Protein AF-F0SPG9-F1 (afdb_monomer_lite)

Secondary structure (DSSP, 8-state):
-EEEESS---GGGS-SSEEEES-GGGS---TT-TT-EEEEE-SPPPBPPHHHHHHHHHHHT--HHHHHHHHS-S-TTT--GGGG-HHHHHHHHHHHHHHHTTEEEETTEEEES-TTT--EEE-HHHHTTT-

Organism: Rubinisphaera brasiliensis (strain ATCC 49424 / DSM 5305 / JCM 21570 / IAM 15109 / NBRC 103401 / IFAM 1448) (NCBI:txid756272)

Foldseek 3Di:
DKEKDLQLDDQLVPAQKRWWFPDPVLHDDDPVRPNMWMKDFPDDFAADDQVLLVLQCVVVVHDSVLSNCQCAPPRCPVHNRQLVPRVSLVVCCVVAVVPCPQWHAHNGTTMGNNSPPTDMDTCRVVVVVVD

Radius of gyration: 14.98 Å; chains: 1; bounding box: 31×23×43 Å

Sequence (131 aa):
MFHGRHNNQDPRETGNVILFVDDINTCYYNSDDENGRVWRLDDTLPQVPQFVVDFAAEYFGVDADEACELCNPEDIVDNAGAWDDAQFVSELWQEFEDRLGIGFATPDGAVVVDPASVTIADVTAQYEELA

Structure (mmCIF, N/CA/C/O backbone):
data_AF-F0SPG9-F1
#
_entry.id   AF-F0SPG9-F1
#
loop_
_atom_site.group_PDB
_atom_site.id
_atom_site.type_symbol
_atom_site.label_atom_id
_atom_site.label_alt_id
_atom_site.label_comp_id
_atom_site.label_asym_id
_atom_site.label_entity_id
_atom_site.label_seq_id
_atom_site.pdbx_PDB_ins_code
_atom_site.Cartn_x
_atom_site.Cartn_y
_atom_site.Cartn_z
_atom_site.occupancy
_atom_site.B_iso_or_equiv
_atom_site.auth_seq_id
_atom_site.auth_comp_id
_atom_site.auth_asym_id
_atom_site.auth_atom_id
_atom_site.pdbx_PDB_model_num
ATOM 1 N N . MET A 1 1 ? 0.693 -6.776 -8.802 1.00 91.44 1 MET A N 1
ATOM 2 C CA . MET A 1 1 ? 0.381 -5.351 -8.615 1.00 91.44 1 MET A CA 1
ATOM 3 C C . MET A 1 1 ? 1.522 -4.490 -9.141 1.00 91.44 1 MET A C 1
ATOM 5 O O . MET A 1 1 ? 2.662 -4.955 -9.142 1.00 91.44 1 MET A O 1
ATOM 9 N N . PHE A 1 2 ? 1.227 -3.276 -9.602 1.00 91.62 2 PHE A N 1
ATOM 10 C CA . PHE A 1 2 ? 2.115 -2.409 -10.373 1.00 91.62 2 PHE A CA 1
ATOM 11 C C . PHE A 1 2 ? 2.122 -0.973 -9.835 1.00 91.62 2 PHE A C 1
ATOM 13 O O . PHE A 1 2 ? 1.128 -0.514 -9.287 1.00 91.62 2 PHE A O 1
ATOM 20 N N . HIS A 1 3 ? 3.238 -0.266 -9.988 1.00 90.81 3 HIS A N 1
ATOM 21 C CA . HIS A 1 3 ? 3.381 1.150 -9.654 1.00 90.81 3 HIS A CA 1
ATOM 22 C C . HIS A 1 3 ? 4.055 1.871 -10.819 1.00 90.81 3 HIS A C 1
ATOM 24 O O . HIS A 1 3 ? 5.084 1.402 -11.303 1.00 90.81 3 HIS A O 1
ATOM 30 N N . GLY A 1 4 ? 3.508 3.005 -11.254 1.00 88.00 4 GLY A N 1
ATOM 31 C CA . GLY A 1 4 ? 4.078 3.837 -12.317 1.00 88.00 4 GLY A CA 1
ATOM 32 C C . GLY A 1 4 ? 4.677 5.136 -11.777 1.00 88.00 4 GLY A C 1
ATOM 33 O O . GLY A 1 4 ? 4.082 5.797 -10.929 1.00 88.00 4 GLY A O 1
ATOM 34 N N . ARG A 1 5 ? 5.844 5.544 -12.292 1.00 85.06 5 ARG A N 1
ATOM 35 C CA . ARG A 1 5 ? 6.423 6.886 -12.069 1.00 85.06 5 ARG A CA 1
ATOM 36 C C . ARG A 1 5 ? 6.901 7.467 -13.383 1.00 85.06 5 ARG A C 1
ATOM 38 O O . ARG A 1 5 ? 7.518 6.769 -14.176 1.00 85.06 5 ARG A O 1
ATOM 45 N N . HIS A 1 6 ? 6.717 8.770 -13.556 1.00 83.06 6 HIS A N 1
ATOM 46 C CA . HIS A 1 6 ? 7.233 9.512 -14.710 1.00 83.06 6 HIS A CA 1
ATOM 47 C C . HIS A 1 6 ? 8.708 9.926 -14.546 1.00 83.06 6 HIS A C 1
ATOM 49 O O . HIS A 1 6 ? 9.427 10.080 -15.520 1.00 83.06 6 HIS A O 1
ATOM 55 N N . ASN A 1 7 ? 9.194 10.079 -13.313 1.00 80.12 7 ASN A N 1
ATOM 56 C CA . ASN A 1 7 ? 10.501 10.676 -13.024 1.00 80.12 7 ASN A CA 1
ATOM 57 C C . ASN A 1 7 ? 11.629 9.661 -12.748 1.00 80.12 7 ASN A C 1
ATOM 59 O O . ASN A 1 7 ? 12.664 10.053 -12.207 1.00 80.12 7 ASN A O 1
ATOM 63 N N . ASN A 1 8 ? 11.431 8.376 -13.072 1.00 81.56 8 ASN A N 1
ATOM 64 C CA . ASN A 1 8 ? 12.368 7.272 -12.806 1.00 81.56 8 ASN A CA 1
ATOM 65 C C . ASN A 1 8 ? 12.767 7.086 -11.322 1.00 81.56 8 ASN A C 1
ATOM 67 O O . ASN A 1 8 ? 13.700 6.340 -11.029 1.00 81.56 8 ASN A O 1
ATOM 71 N N . GLN A 1 9 ? 12.132 7.785 -10.375 1.00 85.69 9 GLN A N 1
ATOM 72 C CA . GLN A 1 9 ? 12.484 7.629 -8.966 1.00 85.69 9 GLN A CA 1
ATOM 73 C C . GLN A 1 9 ? 11.987 6.286 -8.455 1.00 85.69 9 GLN A C 1
ATOM 75 O O . GLN A 1 9 ? 10.837 5.920 -8.694 1.00 85.69 9 GLN A O 1
ATOM 80 N N . ASP A 1 10 ? 12.855 5.586 -7.726 1.00 87.00 10 ASP A N 1
ATOM 81 C CA . ASP A 1 10 ? 12.483 4.357 -7.043 1.00 87.00 10 ASP A CA 1
ATOM 82 C C . ASP A 1 10 ? 11.302 4.642 -6.099 1.00 87.00 10 ASP A C 1
ATOM 84 O O . ASP A 1 10 ? 11.407 5.539 -5.256 1.00 87.00 10 ASP A O 1
ATOM 88 N N . PRO A 1 11 ? 10.178 3.910 -6.202 1.00 88.19 11 PRO A N 1
ATOM 89 C CA . PRO A 1 11 ? 8.994 4.165 -5.388 1.00 88.19 11 PRO A CA 1
ATOM 90 C C . PRO A 1 11 ? 9.287 4.133 -3.886 1.00 88.19 11 PRO A C 1
ATOM 92 O O . PRO A 1 11 ? 8.653 4.858 -3.120 1.00 88.19 11 PRO A O 1
ATOM 95 N N . ARG A 1 12 ? 10.306 3.375 -3.464 1.00 89.31 12 ARG A N 1
ATOM 96 C CA . ARG A 1 12 ? 10.727 3.272 -2.061 1.00 89.31 12 ARG A CA 1
ATOM 97 C C . ARG A 1 12 ? 11.283 4.572 -1.483 1.00 89.31 12 ARG A C 1
ATOM 99 O O . ARG A 1 12 ? 11.382 4.698 -0.269 1.00 89.31 12 ARG A O 1
ATOM 106 N N . GLU A 1 13 ? 11.627 5.546 -2.322 1.00 86.19 13 GLU A N 1
ATOM 107 C CA . GLU A 1 13 ? 12.261 6.804 -1.906 1.00 86.19 13 GLU A CA 1
ATOM 108 C C . GLU A 1 13 ? 11.287 7.992 -1.827 1.00 86.19 13 GLU A C 1
ATOM 110 O O . GLU A 1 13 ? 11.708 9.131 -1.626 1.00 86.19 13 GLU A O 1
ATOM 115 N N . THR A 1 14 ? 9.988 7.769 -2.039 1.00 75.12 14 THR A N 1
ATOM 116 C CA . THR A 1 14 ? 9.106 8.839 -2.539 1.00 75.12 14 THR A CA 1
ATOM 117 C C . THR A 1 14 ? 7.844 9.112 -1.722 1.00 75.12 14 THR A C 1
ATOM 119 O O . THR A 1 14 ? 7.004 9.899 -2.162 1.00 75.12 14 THR A O 1
ATOM 122 N N . GLY A 1 15 ? 7.703 8.526 -0.533 1.00 75.38 15 GLY A N 1
ATOM 123 C CA . GLY A 1 15 ? 6.541 8.759 0.324 1.00 75.38 15 GLY A CA 1
ATOM 124 C C . GLY A 1 15 ? 6.572 7.978 1.634 1.00 75.38 15 GLY A C 1
ATOM 125 O O . GLY A 1 15 ? 7.532 7.268 1.921 1.00 75.38 15 GLY A O 1
ATOM 126 N N . ASN A 1 16 ? 5.498 8.129 2.414 1.00 85.00 16 ASN A N 1
ATOM 127 C CA . ASN A 1 16 ? 5.268 7.358 3.643 1.00 85.00 16 ASN A CA 1
ATOM 128 C C . ASN A 1 16 ? 4.694 5.964 3.348 1.00 85.00 16 ASN A C 1
ATOM 130 O O . ASN A 1 16 ? 4.848 5.052 4.149 1.00 85.00 16 ASN A O 1
ATOM 134 N N . VAL A 1 17 ? 4.041 5.819 2.194 1.00 91.44 17 VAL A N 1
ATOM 135 C CA . VAL A 1 17 ? 3.530 4.560 1.653 1.00 91.44 17 VAL A CA 1
ATOM 136 C C . VAL A 1 17 ? 3.868 4.456 0.172 1.00 91.44 17 VAL A C 1
ATOM 138 O O . VAL A 1 17 ? 4.126 5.465 -0.491 1.00 91.44 17 VAL A O 1
ATOM 141 N N . ILE A 1 18 ? 3.823 3.236 -0.357 1.00 92.50 18 ILE A N 1
ATOM 142 C CA . ILE A 1 18 ? 3.829 2.976 -1.798 1.00 92.50 18 ILE A CA 1
ATOM 143 C C . ILE A 1 18 ? 2.495 2.340 -2.172 1.00 92.50 18 ILE A C 1
ATOM 145 O O . ILE A 1 18 ? 2.119 1.311 -1.617 1.00 92.50 18 ILE A O 1
ATOM 149 N N . LEU A 1 19 ? 1.804 2.941 -3.134 1.00 92.69 19 LEU A N 1
ATOM 150 C CA . LEU A 1 19 ? 0.540 2.434 -3.657 1.00 92.69 19 LEU A CA 1
ATOM 151 C C . LEU A 1 19 ? 0.807 1.614 -4.918 1.00 92.69 19 LEU A C 1
ATOM 153 O O . LEU A 1 19 ? 1.525 2.075 -5.809 1.00 92.69 19 LEU A O 1
ATOM 157 N N . PHE A 1 20 ? 0.245 0.416 -5.002 1.00 93.12 20 PHE A N 1
ATOM 158 C CA . PHE A 1 20 ? 0.278 -0.409 -6.203 1.00 93.12 20 PHE A CA 1
ATOM 159 C C . PHE A 1 20 ? -1.144 -0.713 -6.660 1.00 93.12 20 PHE A C 1
ATOM 161 O O . PHE A 1 20 ? -2.019 -0.905 -5.831 1.00 93.12 20 PHE A O 1
ATOM 168 N N . VAL A 1 21 ? -1.345 -0.837 -7.967 1.00 91.94 21 VAL A N 1
ATOM 169 C CA . VAL A 1 21 ? -2.611 -1.256 -8.586 1.00 91.94 21 VAL A CA 1
ATOM 170 C C . VAL A 1 21 ? -2.546 -2.702 -9.049 1.00 91.94 21 VAL A C 1
ATOM 172 O O . VAL A 1 21 ? -1.473 -3.199 -9.393 1.00 91.94 21 VAL A O 1
ATOM 175 N N . ASP A 1 22 ? -3.670 -3.400 -9.116 1.00 89.75 22 ASP A N 1
ATOM 176 C CA . ASP A 1 22 ? -3.707 -4.783 -9.594 1.00 89.75 22 ASP A CA 1
ATOM 177 C C . ASP A 1 22 ? -3.472 -4.914 -11.105 1.00 89.75 22 ASP A C 1
ATOM 179 O O . ASP A 1 22 ? -2.792 -5.851 -11.540 1.00 89.75 22 ASP A O 1
ATOM 183 N N . ASP A 1 23 ? -3.971 -3.963 -11.897 1.00 86.25 23 ASP A N 1
ATOM 184 C CA . ASP A 1 23 ? -3.848 -3.955 -13.356 1.00 86.25 23 ASP A CA 1
ATOM 185 C C . ASP A 1 23 ? -2.770 -2.965 -13.814 1.00 86.25 23 ASP A C 1
ATOM 187 O O . ASP A 1 23 ? -2.770 -1.784 -13.482 1.00 86.25 23 ASP A O 1
ATOM 191 N N . ILE A 1 24 ? -1.830 -3.433 -14.630 1.00 83.69 24 ILE A N 1
ATOM 192 C CA . ILE A 1 24 ? -0.783 -2.575 -15.191 1.00 83.69 24 ILE A CA 1
ATOM 193 C C . ILE A 1 24 ? -1.353 -1.469 -16.092 1.00 83.69 24 ILE A C 1
ATOM 195 O O . ILE A 1 24 ? -0.742 -0.413 -16.218 1.00 83.69 24 ILE A O 1
ATOM 199 N N . ASN A 1 25 ? -2.530 -1.678 -16.689 1.00 81.69 25 ASN A N 1
ATOM 200 C CA . ASN A 1 25 ? -3.189 -0.693 -17.547 1.00 81.69 25 ASN A CA 1
ATOM 201 C C . ASN A 1 25 ? -3.836 0.452 -16.759 1.00 81.69 25 ASN A C 1
ATOM 203 O O . ASN A 1 25 ? -4.168 1.474 -17.355 1.00 81.69 25 ASN A O 1
ATOM 207 N N . THR A 1 26 ? -4.026 0.288 -15.446 1.00 80.88 26 THR A N 1
ATOM 208 C CA . THR A 1 26 ? -4.543 1.343 -14.565 1.00 80.88 26 THR A CA 1
ATOM 209 C C . THR A 1 26 ? -3.422 2.122 -13.879 1.00 80.88 26 THR A C 1
ATOM 211 O O . THR A 1 26 ? -3.682 3.153 -13.266 1.00 80.88 26 THR A O 1
ATOM 214 N N . CYS A 1 27 ? -2.157 1.704 -14.022 1.00 77.56 27 CYS A N 1
ATOM 215 C CA . CYS A 1 27 ? -1.024 2.524 -13.596 1.00 77.56 27 CYS A CA 1
ATOM 216 C C . CYS A 1 27 ? -1.019 3.852 -14.362 1.00 77.56 27 CYS A C 1
ATOM 218 O O . CYS A 1 27 ? -0.989 3.861 -15.593 1.00 77.56 27 CYS A O 1
ATOM 220 N N . TYR A 1 28 ? -0.939 4.975 -13.643 1.00 65.50 28 TYR A N 1
ATOM 221 C CA . TYR A 1 28 ? -0.688 6.277 -14.259 1.00 65.50 28 TYR A CA 1
ATOM 222 C C . TYR A 1 28 ? 0.707 6.283 -14.909 1.00 65.50 28 TYR A C 1
ATOM 224 O O . TYR A 1 28 ? 1.735 6.473 -14.256 1.00 65.50 28 TYR A O 1
ATOM 232 N N . TYR A 1 29 ? 0.738 6.071 -16.221 1.00 63.62 29 TYR A N 1
ATOM 233 C CA . TYR A 1 29 ? 1.902 6.253 -17.076 1.00 63.62 29 TYR A CA 1
ATOM 234 C C . TYR A 1 29 ? 1.508 7.178 -18.226 1.00 63.62 29 TYR A C 1
ATOM 236 O O . TYR A 1 29 ? 0.482 6.982 -18.874 1.00 63.62 29 TYR A O 1
ATOM 244 N N . ASN A 1 30 ? 2.316 8.209 -18.469 1.00 52.25 30 ASN A N 1
ATOM 245 C CA . ASN A 1 30 ? 2.192 9.021 -19.670 1.00 52.25 30 ASN A CA 1
ATOM 246 C C . ASN A 1 30 ? 3.290 8.571 -20.638 1.00 52.25 30 ASN A C 1
ATOM 248 O O . ASN A 1 30 ? 4.472 8.763 -20.354 1.00 52.25 30 ASN A O 1
ATOM 252 N N . SER A 1 31 ? 2.893 7.954 -21.752 1.00 53.16 31 SER A N 1
ATOM 253 C CA . SER A 1 31 ? 3.765 7.271 -22.723 1.00 53.16 31 SER A CA 1
ATOM 254 C C . SER A 1 31 ? 4.762 8.143 -23.471 1.00 53.16 31 SER A C 1
ATOM 256 O O . SER A 1 31 ? 5.553 7.632 -24.257 1.00 53.16 31 SER A O 1
ATOM 258 N N . ASP A 1 32 ? 4.741 9.445 -23.213 1.00 57.25 32 ASP A N 1
ATOM 259 C CA . ASP A 1 32 ? 5.618 10.415 -23.858 1.00 57.25 32 ASP A CA 1
ATOM 260 C C . ASP A 1 32 ? 6.871 10.751 -23.021 1.00 57.25 32 ASP A C 1
ATOM 262 O O . ASP A 1 32 ? 7.711 11.528 -23.477 1.00 57.25 32 ASP A O 1
ATOM 266 N N . ASP A 1 33 ? 7.022 10.194 -21.809 1.00 61.88 33 ASP A N 1
ATOM 267 C CA . ASP A 1 33 ? 8.201 10.424 -20.961 1.00 61.88 33 ASP A CA 1
ATOM 268 C C . ASP A 1 33 ? 9.212 9.273 -21.073 1.00 61.88 33 ASP A C 1
ATOM 270 O O . ASP A 1 33 ? 9.010 8.179 -20.537 1.00 61.88 33 ASP A O 1
ATOM 274 N N . GLU A 1 34 ? 10.348 9.543 -21.726 1.00 66.88 34 GLU A N 1
ATOM 275 C CA . GLU A 1 34 ? 11.485 8.614 -21.847 1.00 66.88 34 GLU A CA 1
ATOM 276 C C . GLU A 1 34 ? 12.039 8.161 -20.475 1.00 66.88 34 GLU A C 1
ATOM 278 O O . GLU A 1 34 ? 12.766 7.166 -20.381 1.00 66.88 34 GLU A O 1
ATOM 283 N N . ASN A 1 35 ? 11.692 8.872 -19.394 1.00 72.12 35 ASN A N 1
ATOM 284 C CA . ASN A 1 35 ? 12.130 8.572 -18.032 1.00 72.12 35 ASN A CA 1
ATOM 285 C C . ASN A 1 35 ? 11.109 7.778 -17.218 1.00 72.12 35 ASN A C 1
ATOM 287 O O . ASN A 1 35 ? 11.398 7.412 -16.077 1.00 72.12 35 ASN A O 1
ATOM 291 N N . GLY A 1 36 ? 9.926 7.495 -17.759 1.00 78.19 36 GLY A N 1
ATOM 292 C CA . GLY A 1 36 ? 8.936 6.767 -16.992 1.00 78.19 36 GLY A CA 1
ATOM 293 C C . GLY A 1 36 ? 9.333 5.300 -16.769 1.00 78.19 36 GLY A C 1
ATOM 294 O O . GLY A 1 36 ? 10.000 4.665 -17.597 1.00 78.19 36 GLY A O 1
ATOM 295 N N . ARG A 1 37 ? 8.951 4.769 -15.608 1.00 86.25 37 ARG A N 1
ATOM 296 C CA . ARG A 1 37 ? 9.197 3.385 -15.201 1.00 86.25 37 ARG A CA 1
ATOM 297 C C . ARG A 1 37 ? 7.974 2.763 -14.543 1.00 86.25 37 ARG A C 1
ATOM 299 O O . ARG A 1 37 ? 7.140 3.467 -13.971 1.00 86.25 37 ARG A O 1
ATOM 306 N N . VAL A 1 38 ? 7.907 1.435 -14.622 1.00 89.38 38 VAL A N 1
ATOM 307 C CA . VAL A 1 38 ? 6.871 0.616 -13.991 1.00 89.38 38 VAL A CA 1
ATOM 308 C C . VAL A 1 38 ? 7.549 -0.427 -13.116 1.00 89.38 38 VAL A C 1
ATOM 310 O O . VAL A 1 38 ? 8.421 -1.164 -13.578 1.00 89.38 38 VAL A O 1
ATOM 313 N N . TRP A 1 39 ? 7.120 -0.512 -11.862 1.00 91.56 39 TRP A N 1
ATOM 314 C CA . TRP A 1 39 ? 7.579 -1.514 -10.908 1.00 91.56 39 TRP A CA 1
ATOM 315 C C . TRP A 1 39 ? 6.470 -2.501 -10.603 1.00 91.56 39 TRP A C 1
ATOM 317 O O . TRP A 1 39 ? 5.302 -2.129 -10.537 1.00 91.56 39 TRP A O 1
ATOM 327 N N . ARG A 1 40 ? 6.841 -3.756 -10.369 1.00 93.19 40 ARG A N 1
ATOM 328 C CA . ARG A 1 40 ? 5.942 -4.808 -9.904 1.00 93.19 40 ARG A CA 1
ATOM 329 C C . ARG A 1 40 ? 6.237 -5.138 -8.448 1.00 93.19 40 ARG A C 1
ATOM 331 O O . ARG A 1 40 ? 7.397 -5.336 -8.097 1.00 93.19 40 ARG A O 1
ATOM 338 N N . LEU A 1 41 ? 5.188 -5.228 -7.639 1.00 93.81 41 LEU A N 1
ATOM 339 C CA . LEU A 1 41 ? 5.240 -5.793 -6.293 1.00 93.81 41 LEU A CA 1
ATOM 340 C C . LEU A 1 41 ? 5.226 -7.325 -6.383 1.00 93.81 41 LEU A C 1
ATOM 342 O O . LEU A 1 41 ? 4.289 -7.890 -6.954 1.00 93.81 41 LEU A O 1
ATOM 346 N N . ASP A 1 42 ? 6.254 -7.975 -5.831 1.00 91.44 42 ASP A N 1
ATOM 347 C CA . ASP A 1 42 ? 6.405 -9.439 -5.847 1.00 91.44 42 ASP A CA 1
ATOM 348 C C . ASP A 1 42 ? 5.914 -10.114 -4.548 1.00 91.44 42 ASP A C 1
ATOM 350 O O . ASP A 1 42 ? 5.847 -11.343 -4.471 1.00 91.44 42 ASP A O 1
ATOM 354 N N . ASP A 1 43 ? 5.533 -9.328 -3.540 1.00 90.44 43 ASP A N 1
ATOM 355 C CA . ASP A 1 43 ? 5.012 -9.821 -2.267 1.00 90.44 43 ASP A CA 1
ATOM 356 C C . ASP A 1 43 ? 3.498 -10.076 -2.299 1.00 90.44 43 ASP A C 1
ATOM 358 O O . ASP A 1 43 ?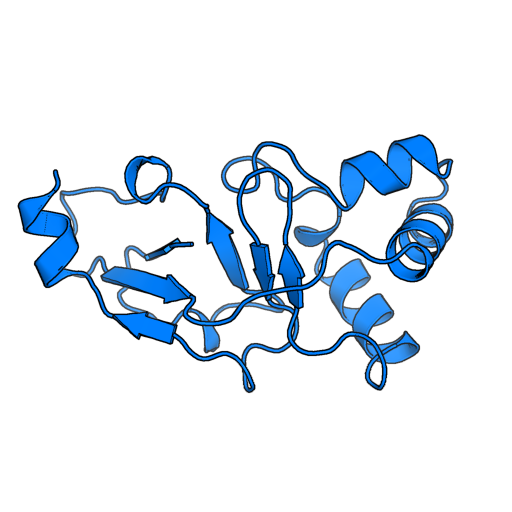 2.724 -9.392 -2.970 1.00 90.44 43 ASP A O 1
ATOM 362 N N . THR A 1 44 ? 3.060 -11.067 -1.517 1.00 89.62 44 THR A N 1
ATOM 363 C CA . THR A 1 44 ? 1.637 -11.289 -1.222 1.00 89.62 44 THR A CA 1
ATOM 364 C C . THR A 1 44 ? 1.291 -10.609 0.093 1.00 89.62 44 THR A C 1
ATOM 366 O O . THR A 1 44 ? 1.887 -10.924 1.123 1.00 89.62 44 THR A O 1
ATOM 369 N N . LEU A 1 45 ? 0.310 -9.710 0.066 1.00 94.06 45 LEU A N 1
ATOM 370 C CA . LEU A 1 45 ? -0.089 -8.926 1.230 1.00 94.06 45 LEU A CA 1
ATOM 371 C C . LEU A 1 45 ? -1.369 -9.471 1.878 1.00 94.06 45 LEU A C 1
ATOM 373 O O . LEU A 1 45 ? -2.252 -9.974 1.176 1.00 94.06 45 LEU A O 1
ATOM 377 N N . PRO A 1 46 ? -1.494 -9.390 3.214 1.00 95.12 46 PRO A N 1
ATOM 378 C CA . PRO A 1 46 ? -2.753 -9.666 3.892 1.00 95.12 46 PRO A CA 1
ATOM 379 C C . PRO A 1 46 ? -3.790 -8.581 3.578 1.00 95.12 46 PRO A C 1
ATOM 381 O O . PRO A 1 46 ? -3.447 -7.464 3.212 1.00 95.12 46 PRO A O 1
ATOM 384 N N . GLN A 1 47 ? -5.068 -8.897 3.769 1.00 95.69 47 GLN A N 1
ATOM 385 C CA . GLN A 1 47 ? -6.132 -7.888 3.771 1.00 95.69 47 GLN A CA 1
ATOM 386 C C . GLN A 1 47 ? -5.962 -6.923 4.951 1.00 95.69 47 GLN A C 1
ATOM 388 O O . GLN A 1 47 ? -5.331 -7.282 5.954 1.00 95.69 47 GLN A O 1
ATOM 393 N N . VAL A 1 48 ? -6.570 -5.737 4.858 1.00 96.12 48 VAL A N 1
ATOM 394 C CA . VAL A 1 48 ? -6.575 -4.760 5.953 1.00 96.12 48 VAL A CA 1
ATOM 395 C C . VAL A 1 48 ? -7.200 -5.388 7.209 1.00 96.12 48 VAL A C 1
ATOM 397 O O . VAL A 1 48 ? -8.359 -5.809 7.189 1.00 96.12 48 VAL A O 1
ATOM 400 N N . PRO A 1 49 ? -6.453 -5.498 8.320 1.00 96.06 49 PRO A N 1
ATOM 401 C CA . PRO A 1 49 ? -6.957 -6.117 9.535 1.00 96.06 49 PRO A CA 1
ATOM 402 C C . PRO A 1 49 ? -7.866 -5.158 10.310 1.00 96.06 49 PRO A C 1
ATOM 404 O O . PRO A 1 49 ? -7.665 -3.946 10.305 1.00 96.06 49 PRO A O 1
ATOM 407 N N . GLN A 1 50 ? -8.810 -5.714 11.076 1.00 96.44 50 GLN A N 1
ATOM 408 C CA . GLN A 1 50 ? -9.816 -4.930 11.807 1.00 96.44 50 GLN A CA 1
ATOM 409 C C . GLN A 1 50 ? -9.222 -3.840 12.710 1.00 96.44 50 GLN A C 1
ATOM 411 O O . GLN A 1 50 ? -9.795 -2.770 12.817 1.00 96.44 50 GLN A O 1
ATOM 416 N N . PHE A 1 51 ? -8.056 -4.063 13.324 1.00 96.19 51 PHE A N 1
ATOM 417 C CA . PHE A 1 51 ? -7.461 -3.046 14.199 1.00 96.19 51 PHE A CA 1
ATOM 418 C C . PHE A 1 51 ? -7.038 -1.771 13.453 1.00 96.19 51 PHE A C 1
ATOM 420 O O . PHE A 1 51 ? -6.996 -0.711 14.065 1.00 96.19 51 PHE A O 1
ATOM 427 N N . VAL A 1 52 ? -6.711 -1.868 12.158 1.00 97.25 52 VAL A N 1
ATOM 428 C CA . VAL A 1 52 ? -6.417 -0.698 11.316 1.00 97.25 52 VAL A CA 1
ATOM 429 C C . VAL A 1 52 ? -7.709 0.066 11.045 1.00 97.25 52 VAL A C 1
ATOM 431 O O . VAL A 1 52 ? -7.725 1.285 11.164 1.00 97.25 52 VAL A O 1
ATOM 434 N N . VAL A 1 53 ? -8.801 -0.654 10.765 1.00 97.94 53 VAL A N 1
ATOM 435 C CA . VAL A 1 53 ? -10.139 -0.071 10.581 1.00 97.94 53 VAL A CA 1
ATOM 436 C C . VAL A 1 53 ? -10.622 0.610 11.863 1.00 97.94 53 VAL A C 1
ATOM 438 O O . VAL A 1 53 ? -11.080 1.745 11.818 1.00 97.94 53 VAL A O 1
ATOM 441 N N . ASP A 1 54 ? -10.470 -0.042 13.016 1.00 98.12 54 ASP A N 1
ATOM 442 C CA . ASP A 1 54 ? -10.854 0.518 14.316 1.00 98.12 54 ASP A CA 1
ATOM 443 C C . ASP A 1 54 ? -10.052 1.792 14.629 1.00 98.12 54 ASP A C 1
ATOM 445 O O . ASP A 1 54 ? -10.611 2.782 15.101 1.00 98.12 54 ASP A O 1
ATOM 449 N N . PHE A 1 55 ? -8.750 1.788 14.322 1.00 97.94 55 PHE A N 1
ATOM 450 C CA . PHE A 1 55 ? -7.895 2.963 14.478 1.00 97.94 55 PHE A CA 1
ATOM 451 C C . PHE A 1 55 ? -8.303 4.099 13.533 1.00 97.94 55 PHE A C 1
ATOM 453 O O . PHE A 1 55 ? -8.368 5.249 13.954 1.00 97.94 55 PHE A O 1
ATOM 460 N N . ALA A 1 56 ? -8.637 3.792 12.276 1.00 98.12 56 ALA A N 1
ATOM 461 C CA . ALA A 1 56 ? -9.151 4.777 11.330 1.00 98.12 56 ALA A CA 1
ATOM 462 C C . ALA A 1 56 ? -10.495 5.367 11.785 1.00 98.12 56 ALA A C 1
ATOM 464 O O . ALA A 1 56 ? -10.677 6.581 11.721 1.00 98.12 56 ALA A O 1
ATOM 465 N N . ALA A 1 57 ? -11.405 4.544 12.313 1.00 98.44 57 ALA A N 1
ATOM 466 C CA . ALA A 1 57 ? -12.675 5.011 12.865 1.00 98.44 57 ALA A CA 1
ATOM 467 C C . ALA A 1 57 ? -12.457 6.019 14.005 1.00 98.44 57 ALA A C 1
ATOM 469 O O . ALA A 1 57 ? -13.076 7.085 14.021 1.00 98.44 57 ALA A O 1
ATOM 470 N N . GLU A 1 58 ? -11.532 5.723 14.925 1.00 98.19 58 GLU A N 1
ATOM 471 C CA . GLU A 1 58 ? -11.163 6.640 16.008 1.00 98.19 58 GLU A CA 1
ATOM 472 C C . GLU A 1 58 ? -10.501 7.922 15.480 1.00 98.19 58 GLU A C 1
ATOM 474 O O . GLU A 1 58 ? -10.912 9.019 15.862 1.00 98.19 58 GLU A O 1
ATOM 479 N N . TYR A 1 59 ? -9.520 7.791 14.584 1.00 98.31 59 TYR A N 1
ATOM 480 C CA . TYR A 1 59 ? -8.741 8.910 14.051 1.00 98.31 59 TYR A CA 1
ATOM 481 C C . TYR A 1 59 ? -9.605 9.897 13.250 1.00 98.31 59 TYR A C 1
ATOM 483 O O . TYR A 1 59 ? -9.540 11.107 13.474 1.00 98.31 59 TYR A O 1
ATOM 491 N N . PHE A 1 60 ? -10.454 9.394 12.348 1.00 97.81 60 PHE A N 1
ATOM 492 C CA . PHE A 1 60 ? -11.325 10.226 11.511 1.00 97.81 60 PHE A CA 1
ATOM 493 C C . PHE A 1 60 ? -12.651 10.595 12.196 1.00 97.81 60 PHE A C 1
ATOM 495 O O . PHE A 1 60 ? -13.366 11.474 11.713 1.00 97.81 60 PHE A O 1
ATOM 502 N N . GLY A 1 61 ? -12.978 9.974 13.335 1.00 97.94 61 GLY A N 1
ATOM 503 C CA . GLY A 1 61 ? -14.224 10.219 14.063 1.00 97.94 61 GLY A CA 1
ATOM 504 C C . GLY A 1 61 ? -15.467 9.723 13.319 1.00 97.94 61 GLY A C 1
ATOM 505 O O . GLY A 1 61 ? -16.523 10.355 13.404 1.00 97.94 61 GLY A O 1
ATOM 506 N N . VAL A 1 62 ? -15.326 8.614 12.592 1.00 98.31 62 VAL A N 1
ATOM 507 C CA . VAL A 1 62 ? -16.368 7.975 11.773 1.00 98.31 62 VAL A CA 1
ATOM 508 C C . VAL A 1 62 ? -16.762 6.618 12.361 1.00 98.31 62 VAL A C 1
ATOM 510 O O . VAL A 1 62 ? -16.162 6.149 13.331 1.00 98.31 62 VAL A O 1
ATOM 513 N N . ASP A 1 63 ? -17.808 5.991 11.825 1.00 97.81 63 ASP A N 1
ATOM 514 C CA . ASP A 1 63 ? -18.157 4.629 12.228 1.00 97.81 63 ASP A CA 1
ATOM 515 C C . ASP A 1 63 ? -17.270 3.570 11.547 1.00 97.81 63 ASP A C 1
ATOM 517 O O . ASP A 1 63 ? -16.441 3.865 10.687 1.00 97.81 63 ASP A O 1
ATOM 521 N N . ALA A 1 64 ? -17.403 2.317 11.987 1.00 95.62 64 ALA A N 1
ATOM 522 C CA . ALA A 1 64 ? -16.560 1.226 11.507 1.00 95.62 64 ALA A CA 1
ATOM 523 C C . ALA A 1 64 ? -16.804 0.870 10.030 1.00 95.62 64 ALA A C 1
ATOM 525 O O . ALA A 1 64 ? -15.891 0.355 9.388 1.00 95.62 64 ALA A O 1
ATOM 526 N N . ASP A 1 65 ? -18.005 1.128 9.502 1.00 97.06 65 ASP A N 1
ATOM 527 C CA . ASP A 1 65 ? -18.331 0.830 8.107 1.00 97.06 65 ASP A CA 1
ATOM 528 C C . ASP A 1 65 ? -17.663 1.875 7.199 1.00 97.06 65 ASP A C 1
ATOM 530 O O . ASP A 1 65 ? -16.943 1.510 6.271 1.00 97.06 65 ASP A O 1
ATOM 534 N N . GLU A 1 66 ? -17.780 3.162 7.541 1.00 97.50 66 GLU A N 1
ATOM 535 C CA . GLU A 1 66 ? -17.105 4.255 6.828 1.00 97.50 66 GLU A CA 1
ATOM 536 C C . GLU A 1 66 ? -15.572 4.139 6.922 1.00 97.50 66 GLU A C 1
ATOM 538 O O . GLU A 1 66 ? -14.866 4.297 5.926 1.00 97.50 66 GLU A O 1
ATOM 543 N N . ALA A 1 67 ? -15.028 3.777 8.089 1.00 97.38 67 ALA A N 1
ATOM 544 C CA . ALA A 1 67 ? -13.595 3.515 8.234 1.00 97.38 67 ALA A CA 1
ATOM 545 C C . ALA A 1 67 ? -13.120 2.323 7.388 1.00 97.38 67 ALA A C 1
ATOM 547 O O . ALA A 1 67 ? -12.008 2.339 6.856 1.00 97.38 67 AL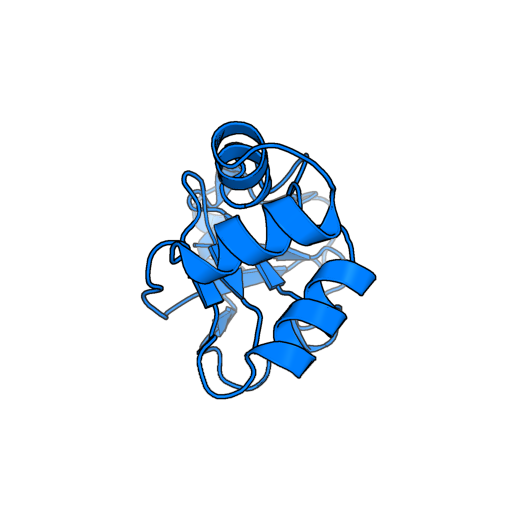A A O 1
ATOM 548 N N . CYS A 1 68 ? -13.952 1.287 7.252 1.00 96.62 68 CYS A N 1
ATOM 549 C CA . CYS A 1 68 ? -13.640 0.136 6.414 1.00 96.62 68 CYS A CA 1
ATOM 550 C C . CYS A 1 68 ? -13.522 0.552 4.943 1.00 96.62 68 CYS A C 1
ATOM 552 O O . CYS A 1 68 ? -12.561 0.152 4.287 1.00 96.62 68 CYS A O 1
ATOM 554 N N . GLU A 1 69 ? -14.441 1.391 4.456 1.00 95.75 69 GLU A N 1
ATOM 555 C CA . GLU A 1 69 ? -14.397 1.959 3.102 1.00 95.75 69 GLU A CA 1
ATOM 556 C C . GLU A 1 69 ? -13.150 2.835 2.898 1.00 95.75 69 GLU A C 1
ATOM 558 O O . GLU A 1 69 ? -12.447 2.685 1.901 1.00 95.75 69 GLU A O 1
ATOM 563 N N . LEU A 1 70 ? -12.805 3.685 3.874 1.00 96.19 70 LEU A N 1
ATOM 564 C CA . LEU A 1 70 ? -11.605 4.527 3.812 1.00 96.19 70 LEU A CA 1
ATOM 565 C C . LEU A 1 70 ? -10.304 3.715 3.750 1.00 96.19 70 LEU A C 1
ATOM 567 O O . LEU A 1 70 ? -9.366 4.114 3.060 1.00 96.19 70 LEU A O 1
ATOM 571 N N . CYS A 1 71 ? -10.216 2.596 4.474 1.00 96.19 71 CYS A N 1
ATOM 572 C CA . CYS A 1 71 ? -9.025 1.747 4.457 1.00 96.19 71 CYS A CA 1
ATOM 573 C C . CYS A 1 71 ? -8.982 0.767 3.274 1.00 96.19 71 CYS A C 1
ATOM 575 O O . CYS A 1 71 ? -7.910 0.233 2.987 1.00 96.19 71 CYS A O 1
ATOM 577 N N . ASN A 1 72 ? -10.106 0.524 2.597 1.00 95.25 72 ASN A N 1
ATOM 578 C CA . ASN A 1 72 ? -10.218 -0.391 1.459 1.00 95.25 72 ASN A CA 1
ATOM 579 C C . ASN A 1 72 ? -10.739 0.355 0.218 1.00 95.25 72 ASN A C 1
ATOM 581 O O . ASN A 1 72 ? -11.853 0.073 -0.229 1.00 95.25 72 ASN A O 1
ATOM 585 N N . PRO A 1 73 ? -9.957 1.297 -0.343 1.00 91.88 73 PRO A N 1
ATOM 586 C CA . PRO A 1 73 ? -10.371 2.037 -1.528 1.00 91.88 73 PRO A CA 1
ATOM 587 C C . PRO A 1 73 ? -10.622 1.095 -2.713 1.00 91.88 73 PRO A C 1
ATOM 589 O O . PRO A 1 73 ? -9.912 0.109 -2.898 1.00 91.88 73 PRO A O 1
ATOM 592 N N . GLU A 1 74 ? -11.635 1.411 -3.520 1.00 88.62 74 GLU A N 1
ATOM 593 C CA . GLU A 1 74 ? -11.920 0.708 -4.782 1.00 88.62 74 GLU A CA 1
ATOM 594 C C . GLU A 1 74 ? -11.151 1.298 -5.981 1.00 88.62 74 GLU A C 1
ATOM 596 O O . GLU A 1 74 ?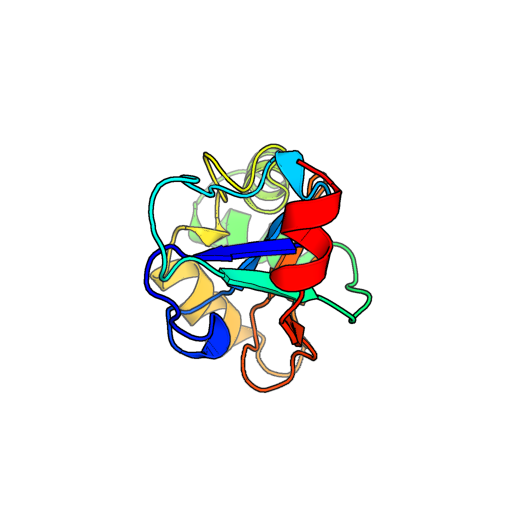 -11.180 0.711 -7.061 1.00 88.62 74 GLU A O 1
ATOM 601 N N . ASP A 1 75 ? -10.510 2.460 -5.796 1.00 86.94 75 ASP A N 1
ATOM 602 C CA . ASP A 1 75 ? -9.700 3.161 -6.802 1.00 86.94 75 ASP A CA 1
ATOM 603 C C . ASP A 1 75 ? -8.529 3.918 -6.143 1.00 86.94 75 ASP A C 1
ATOM 605 O O . ASP A 1 75 ? -8.555 5.133 -5.953 1.00 86.94 75 ASP A O 1
ATOM 609 N N . ILE A 1 76 ? -7.487 3.181 -5.774 1.00 86.69 76 ILE A N 1
ATOM 610 C CA . ILE A 1 76 ? -6.241 3.632 -5.152 1.00 86.69 76 ILE A CA 1
ATOM 611 C C . ILE A 1 76 ? -5.433 4.589 -6.040 1.00 86.69 76 ILE A C 1
ATOM 613 O O . ILE A 1 76 ? -4.502 5.236 -5.558 1.00 86.69 76 ILE A O 1
ATOM 617 N N . VAL A 1 77 ? -5.750 4.666 -7.337 1.00 81.75 77 VAL A N 1
ATOM 618 C CA . VAL A 1 77 ? -5.084 5.568 -8.285 1.00 81.75 77 VAL A CA 1
ATOM 619 C C . VAL A 1 77 ? -5.615 6.979 -8.134 1.00 81.75 77 VAL A C 1
ATOM 621 O O . VAL A 1 77 ? -4.826 7.919 -8.019 1.00 81.75 77 VAL A O 1
ATOM 624 N N . ASP A 1 78 ? -6.939 7.117 -8.142 1.00 83.50 78 ASP A N 1
ATOM 625 C CA . ASP A 1 78 ? -7.600 8.414 -8.064 1.00 83.50 78 ASP A CA 1
ATOM 626 C C . ASP A 1 78 ? -7.846 8.853 -6.608 1.00 83.50 78 ASP A C 1
ATOM 628 O O . ASP A 1 78 ? -7.899 10.057 -6.335 1.00 83.50 78 ASP A O 1
ATOM 632 N N . ASN A 1 79 ? -7.996 7.906 -5.670 1.00 87.88 79 ASN A N 1
ATOM 633 C CA . ASN A 1 79 ? -8.224 8.170 -4.248 1.00 87.88 79 ASN A CA 1
ATOM 634 C C . ASN A 1 79 ? -7.837 6.973 -3.355 1.00 87.88 79 ASN A C 1
ATOM 636 O O . ASN A 1 79 ? -8.582 5.999 -3.229 1.00 87.88 79 ASN A O 1
ATOM 640 N N . ALA A 1 80 ? -6.728 7.088 -2.624 1.00 89.69 80 ALA A N 1
ATOM 641 C CA . ALA A 1 80 ? -6.267 6.043 -1.714 1.00 89.69 80 ALA A CA 1
ATOM 642 C C . ALA A 1 80 ? -6.955 6.081 -0.333 1.00 89.69 80 ALA A C 1
ATOM 644 O O . ALA A 1 80 ? -6.551 5.364 0.583 1.00 89.69 80 ALA A O 1
ATOM 645 N N . GLY A 1 81 ? -7.993 6.902 -0.154 1.00 94.00 81 GLY A N 1
ATOM 646 C CA . GLY A 1 81 ? -8.788 6.963 1.070 1.00 94.00 81 GLY A CA 1
ATOM 647 C C . GLY A 1 81 ? -7.958 7.413 2.272 1.00 94.00 81 GLY A C 1
ATOM 648 O O . GLY A 1 81 ? -7.299 8.451 2.238 1.00 94.00 81 GLY A O 1
ATOM 649 N N . ALA A 1 82 ? -7.970 6.622 3.349 1.00 95.62 82 ALA A N 1
ATOM 650 C CA . ALA A 1 82 ? -7.181 6.903 4.551 1.00 95.62 82 ALA A CA 1
ATOM 651 C C . ALA A 1 82 ? -5.669 6.974 4.265 1.00 95.62 82 ALA A C 1
ATOM 653 O O . ALA A 1 82 ? -4.934 7.666 4.967 1.00 95.62 82 ALA A O 1
ATOM 654 N N . TRP A 1 83 ? -5.197 6.273 3.232 1.00 94.62 83 TRP A N 1
ATOM 655 C CA . TRP A 1 83 ? -3.775 6.134 2.926 1.00 94.62 83 TRP A CA 1
ATOM 656 C C . TRP A 1 83 ? -3.155 7.379 2.271 1.00 94.62 83 TRP A C 1
ATOM 658 O O . TRP A 1 83 ? -1.929 7.500 2.260 1.00 94.62 83 TRP A O 1
ATOM 668 N N . ASP A 1 84 ? -3.974 8.324 1.793 1.00 92.31 84 ASP A N 1
ATOM 669 C CA . ASP A 1 84 ? -3.520 9.644 1.328 1.00 92.31 84 ASP A CA 1
ATOM 670 C C . ASP A 1 84 ? -3.173 10.596 2.491 1.00 92.31 84 ASP A C 1
ATOM 672 O O . ASP A 1 84 ? -2.433 11.572 2.311 1.00 92.31 84 ASP A O 1
ATOM 676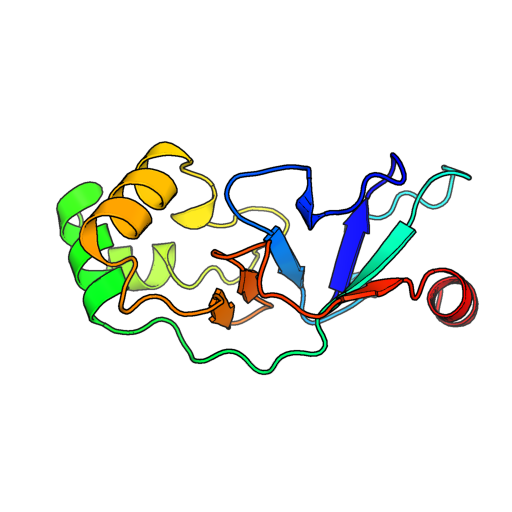 N N . ASP A 1 85 ? -3.668 10.324 3.705 1.00 94.56 85 ASP A N 1
ATOM 677 C CA . ASP A 1 85 ? -3.350 11.114 4.893 1.00 94.56 85 ASP A CA 1
ATOM 678 C C . ASP A 1 85 ? -2.007 10.663 5.498 1.00 94.56 85 ASP A C 1
ATOM 680 O O . ASP A 1 85 ? -1.885 9.692 6.248 1.00 94.56 85 ASP A O 1
ATOM 684 N N . ALA A 1 86 ? -0.962 11.428 5.184 1.00 92.56 86 ALA A N 1
ATOM 685 C CA . ALA A 1 86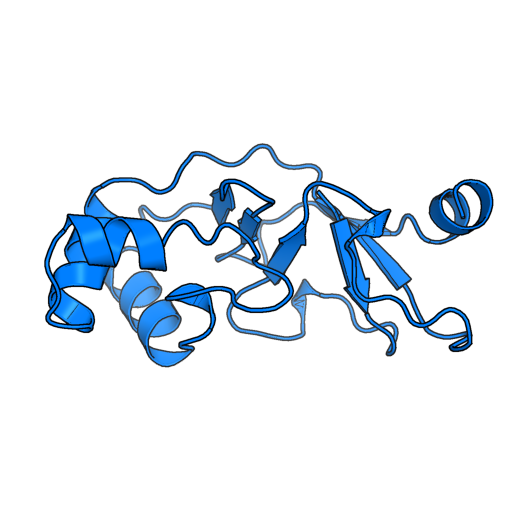 ? 0.386 11.223 5.702 1.00 92.56 86 ALA A CA 1
ATOM 686 C C . ALA A 1 86 ? 0.475 11.220 7.240 1.00 92.56 86 ALA A C 1
ATOM 688 O O . ALA A 1 86 ? 1.355 10.553 7.794 1.00 92.56 86 ALA A O 1
ATOM 689 N N . GLN A 1 87 ? -0.382 11.981 7.927 1.00 95.19 87 GLN A N 1
ATOM 690 C CA . GLN A 1 87 ? -0.403 12.015 9.385 1.00 95.19 87 GLN A CA 1
ATOM 691 C C . GLN A 1 87 ? -1.037 10.737 9.935 1.00 95.19 87 GLN A C 1
ATOM 693 O O . GLN A 1 87 ? -0.436 10.115 10.810 1.00 95.19 87 GLN A O 1
ATOM 698 N N . PHE A 1 88 ? -2.159 10.296 9.362 1.00 96.06 88 PHE A N 1
ATOM 699 C CA . PHE A 1 88 ? -2.781 9.016 9.705 1.00 96.06 88 PHE A CA 1
ATOM 700 C C . PHE A 1 88 ? -1.787 7.856 9.574 1.00 96.06 88 PHE A C 1
ATOM 702 O O . PHE A 1 88 ? -1.596 7.101 10.524 1.00 96.06 88 PHE A O 1
ATOM 709 N N . VAL A 1 89 ? -1.095 7.749 8.434 1.00 94.38 89 VAL A N 1
ATOM 710 C CA . VAL A 1 89 ? -0.090 6.697 8.196 1.00 94.38 89 VAL A CA 1
ATOM 711 C C . VAL A 1 89 ? 1.013 6.731 9.258 1.00 94.38 89 VAL A C 1
ATOM 713 O O . VAL A 1 89 ? 1.411 5.689 9.777 1.00 94.38 89 VAL A O 1
ATOM 716 N N . SER A 1 90 ? 1.508 7.925 9.590 1.00 92.62 90 SER A N 1
ATOM 717 C CA . SER A 1 90 ? 2.567 8.101 10.586 1.00 92.62 90 SER A CA 1
ATOM 718 C C . SER A 1 90 ? 2.119 7.698 11.994 1.00 92.62 90 SER A C 1
ATOM 720 O O . SER A 1 90 ? 2.877 7.051 12.718 1.00 92.62 90 SER A O 1
ATOM 722 N N . GLU A 1 91 ? 0.897 8.056 12.391 1.00 95.56 91 GLU A N 1
ATOM 723 C CA . GLU A 1 91 ? 0.341 7.691 13.698 1.00 95.56 91 GLU A CA 1
ATOM 724 C C . GLU A 1 91 ? 0.014 6.195 13.775 1.00 95.56 91 GLU A C 1
ATOM 726 O O . GLU A 1 91 ? 0.357 5.548 14.765 1.00 95.56 91 GLU A O 1
ATOM 731 N N . LEU A 1 92 ? -0.536 5.621 12.700 1.00 95.38 92 LEU A N 1
ATOM 732 C CA . LEU A 1 92 ? -0.765 4.182 12.577 1.00 95.38 92 LEU A CA 1
ATOM 733 C C . LEU A 1 92 ? 0.550 3.404 12.732 1.00 95.38 92 LEU A C 1
ATOM 735 O O . LEU A 1 92 ? 0.595 2.418 13.471 1.00 95.38 92 LEU A O 1
ATOM 739 N N . TRP A 1 93 ? 1.621 3.854 12.064 1.00 92.31 93 TRP A N 1
ATOM 740 C CA . TRP A 1 93 ? 2.950 3.254 12.197 1.00 92.31 93 TRP A CA 1
ATOM 741 C C . TRP A 1 93 ? 3.457 3.327 13.634 1.00 92.31 93 TRP A C 1
ATOM 743 O O . TRP A 1 93 ? 3.860 2.312 14.188 1.00 92.31 93 TRP A O 1
ATOM 753 N N . GLN A 1 94 ? 3.402 4.499 14.264 1.00 92.69 94 GLN A N 1
ATOM 754 C CA . GLN A 1 94 ? 3.885 4.676 15.637 1.00 92.69 94 GLN A CA 1
ATOM 755 C C . GLN A 1 94 ? 3.139 3.802 16.655 1.00 92.69 94 GLN A C 1
ATOM 757 O O . GLN A 1 94 ? 3.757 3.311 17.598 1.00 92.69 94 GLN A O 1
ATOM 762 N N . GLU A 1 95 ? 1.835 3.596 16.468 1.00 95.38 95 GLU A N 1
ATOM 763 C CA . GLU A 1 95 ? 1.015 2.796 17.382 1.00 95.38 95 GLU A CA 1
ATOM 764 C C . GLU A 1 95 ? 1.183 1.281 17.154 1.00 95.38 95 GLU A C 1
ATOM 766 O O . GLU A 1 95 ? 1.133 0.491 18.102 1.00 95.38 95 GLU A O 1
ATOM 771 N N . PHE A 1 96 ? 1.393 0.849 15.905 1.00 94.75 96 PHE A N 1
ATOM 772 C CA . PHE A 1 96 ? 1.335 -0.568 15.527 1.00 94.75 96 PHE A CA 1
ATOM 773 C C . PHE A 1 96 ? 2.549 -1.089 14.748 1.00 94.75 96 PHE A C 1
ATOM 775 O O . PHE A 1 96 ? 2.426 -2.133 14.106 1.00 94.75 96 PHE A O 1
ATOM 782 N N . GLU A 1 97 ? 3.712 -0.436 14.824 1.00 90.25 97 GLU A N 1
ATOM 783 C CA . GLU A 1 97 ? 4.953 -0.809 14.115 1.00 90.25 97 GLU A CA 1
ATOM 784 C C . GLU A 1 97 ? 5.226 -2.326 14.150 1.00 90.25 97 GLU A C 1
ATOM 786 O O . GLU A 1 97 ? 5.368 -2.967 13.111 1.00 90.25 97 GLU A O 1
ATOM 791 N N . ASP A 1 98 ? 5.158 -2.943 15.335 1.00 88.81 98 ASP A N 1
ATOM 792 C CA . ASP A 1 98 ? 5.411 -4.380 15.536 1.00 88.81 98 ASP A CA 1
ATOM 793 C C . ASP A 1 98 ? 4.372 -5.321 14.880 1.00 88.81 98 ASP A C 1
ATOM 795 O O . ASP A 1 98 ? 4.528 -6.546 14.893 1.00 88.81 98 ASP A O 1
ATOM 799 N N . ARG A 1 99 ? 3.263 -4.780 14.364 1.00 89.75 99 ARG A N 1
ATOM 800 C CA . ARG A 1 99 ? 2.074 -5.528 13.916 1.00 89.75 99 ARG A CA 1
ATOM 801 C C . ARG A 1 99 ? 1.667 -5.257 12.470 1.00 89.75 99 ARG A C 1
ATOM 803 O O . ARG A 1 99 ? 0.946 -6.087 11.919 1.00 89.75 99 ARG A O 1
ATOM 810 N N . LEU A 1 100 ? 2.064 -4.129 11.878 1.00 87.69 100 LEU A N 1
ATOM 811 C CA . LEU A 1 100 ? 1.626 -3.737 10.530 1.00 87.69 100 LEU A CA 1
ATOM 812 C C . LEU A 1 100 ? 2.220 -4.623 9.429 1.00 87.69 100 LEU A C 1
ATOM 814 O O . LEU A 1 100 ? 1.575 -4.847 8.406 1.00 87.69 100 LEU A O 1
ATOM 818 N N . GLY A 1 101 ? 3.415 -5.177 9.648 1.00 89.56 101 GLY A N 1
ATOM 819 C CA . GLY A 1 101 ? 4.131 -5.901 8.602 1.00 89.56 101 GLY A CA 1
ATOM 820 C C . GLY A 1 101 ? 4.481 -4.983 7.427 1.00 89.56 101 GLY A C 1
ATOM 821 O O . GLY A 1 101 ? 4.688 -3.788 7.608 1.00 89.56 101 GLY A O 1
ATOM 822 N N . ILE A 1 102 ? 4.559 -5.546 6.218 1.00 93.00 102 ILE A N 1
ATOM 823 C CA . ILE A 1 102 ? 5.012 -4.804 5.030 1.00 93.00 102 ILE A CA 1
ATOM 824 C C . ILE A 1 102 ? 3.929 -3.916 4.392 1.00 93.00 102 ILE A C 1
ATOM 826 O O . ILE A 1 102 ? 4.248 -2.936 3.720 1.00 93.00 102 ILE A O 1
ATOM 830 N N . GLY A 1 103 ? 2.649 -4.245 4.578 1.00 94.00 103 GLY A N 1
ATOM 831 C CA . GLY A 1 103 ? 1.544 -3.611 3.861 1.00 94.00 103 GLY A CA 1
ATOM 832 C C . GLY A 1 103 ? 0.275 -4.453 3.833 1.00 94.00 103 GLY A C 1
ATOM 833 O O . GLY A 1 103 ? 0.223 -5.543 4.407 1.00 94.00 103 GLY A O 1
ATOM 834 N N . PHE A 1 104 ? -0.725 -3.949 3.113 1.00 95.62 104 PHE A N 1
ATOM 835 C CA . PHE A 1 104 ? -2.045 -4.552 2.970 1.00 95.62 104 PHE A CA 1
ATOM 836 C C . PHE A 1 104 ? -2.499 -4.560 1.511 1.00 95.62 104 PHE A C 1
ATOM 838 O O . PHE A 1 104 ? -2.211 -3.636 0.754 1.00 95.62 104 PHE A O 1
ATOM 845 N N . ALA A 1 105 ? -3.229 -5.602 1.130 1.00 94.56 105 ALA A N 1
ATOM 846 C CA . ALA A 1 105 ? -3.986 -5.639 -0.112 1.00 94.56 105 ALA A CA 1
ATOM 847 C C . ALA A 1 105 ? -5.284 -4.832 0.049 1.00 94.56 105 ALA A C 1
ATOM 849 O O . ALA A 1 105 ? -5.970 -4.973 1.066 1.00 94.56 105 ALA A O 1
ATOM 850 N N . THR A 1 106 ? -5.611 -4.032 -0.963 1.00 91.94 106 THR A N 1
ATOM 851 C CA . THR A 1 106 ? -6.897 -3.342 -1.147 1.00 91.94 106 THR A CA 1
ATOM 852 C C . THR A 1 106 ? -7.695 -4.053 -2.251 1.00 91.94 106 THR A C 1
ATOM 854 O O . THR A 1 106 ? -7.145 -4.920 -2.934 1.00 91.94 106 THR A O 1
ATOM 857 N N . PRO A 1 107 ? -8.996 -3.758 -2.431 1.00 90.44 107 PRO A N 1
ATOM 858 C CA . PRO A 1 107 ? -9.806 -4.356 -3.497 1.00 90.44 107 PRO A CA 1
ATOM 859 C C . PRO A 1 107 ? -9.242 -4.235 -4.921 1.00 90.44 107 PRO A C 1
ATOM 861 O O . PRO A 1 107 ? -9.559 -5.076 -5.761 1.00 90.44 107 PRO A O 1
ATOM 864 N N . ASP A 1 108 ? -8.444 -3.206 -5.190 1.00 88.19 108 ASP A N 1
ATOM 865 C CA . ASP A 1 108 ? -7.941 -2.848 -6.517 1.00 88.19 108 ASP A CA 1
ATOM 866 C C . ASP A 1 108 ? -6.402 -2.805 -6.607 1.00 88.19 108 ASP A C 1
ATOM 868 O O . ASP A 1 108 ? -5.837 -2.382 -7.624 1.00 88.19 108 ASP A O 1
ATOM 872 N N . GLY A 1 109 ? -5.710 -3.234 -5.549 1.00 92.44 109 GLY A N 1
ATOM 873 C CA . GLY A 1 109 ? -4.268 -3.101 -5.447 1.00 92.44 109 GLY A CA 1
ATOM 874 C C . GLY A 1 109 ? -3.712 -3.330 -4.044 1.00 92.44 109 GLY A C 1
ATOM 875 O O . GLY A 1 109 ? -4.042 -4.298 -3.355 1.00 92.44 109 GLY A O 1
ATOM 876 N N . ALA A 1 110 ? -2.787 -2.466 -3.634 1.00 94.19 110 ALA A N 1
ATOM 877 C CA . ALA A 1 110 ? -2.117 -2.561 -2.348 1.00 94.19 110 ALA A CA 1
ATOM 878 C C . ALA A 1 110 ? -1.539 -1.247 -1.846 1.00 94.19 110 ALA A C 1
ATOM 880 O O . ALA A 1 110 ? -1.065 -0.407 -2.611 1.00 94.19 110 ALA A O 1
ATOM 881 N N . VAL A 1 111 ? -1.417 -1.187 -0.522 1.00 94.81 111 VAL A N 1
ATOM 882 C CA . VAL A 1 111 ? -0.645 -0.182 0.200 1.00 94.81 111 VAL A CA 1
ATOM 883 C C . VAL A 1 111 ? 0.524 -0.849 0.904 1.00 94.81 111 VAL A C 1
ATOM 885 O O . VAL A 1 111 ? 0.350 -1.728 1.746 1.00 94.81 111 VAL A O 1
ATOM 888 N N . VAL A 1 112 ? 1.735 -0.408 0.588 1.00 94.50 112 VAL A N 1
ATOM 889 C CA . VAL A 1 112 ? 2.969 -0.808 1.267 1.00 94.50 112 VAL A CA 1
ATOM 890 C C . VAL A 1 112 ? 3.323 0.266 2.284 1.00 94.50 112 VAL A C 1
ATOM 892 O O . VAL A 1 112 ? 3.595 1.403 1.903 1.00 94.50 112 VAL A O 1
ATOM 895 N N . VAL A 1 113 ? 3.324 -0.104 3.564 1.00 92.44 113 VAL A N 1
ATOM 896 C CA . VAL A 1 113 ? 3.612 0.791 4.701 1.00 92.44 113 VAL A CA 1
ATOM 897 C C . VAL A 1 113 ? 5.047 0.661 5.212 1.00 92.44 113 VAL A C 1
ATOM 899 O O . VAL A 1 113 ? 5.524 1.560 5.893 1.00 92.44 113 VAL A O 1
ATOM 902 N N . ASP A 1 114 ? 5.758 -0.409 4.833 1.00 90.06 114 ASP A N 1
ATOM 903 C CA . ASP A 1 114 ? 7.205 -0.550 5.038 1.00 90.06 114 ASP A CA 1
ATOM 904 C C . ASP A 1 114 ? 7.943 -0.633 3.685 1.00 90.06 114 ASP A C 1
ATOM 906 O O . ASP A 1 114 ? 8.220 -1.726 3.171 1.00 90.06 114 ASP A O 1
ATOM 910 N N . PRO A 1 115 ? 8.289 0.524 3.086 1.00 87.69 115 PRO A N 1
ATOM 911 C CA . PRO A 1 115 ? 9.044 0.594 1.836 1.00 87.69 115 PRO A CA 1
ATOM 912 C C . PRO A 1 115 ? 10.420 -0.083 1.877 1.00 87.69 115 PRO A C 1
ATOM 914 O O . PRO A 1 115 ? 10.969 -0.413 0.826 1.00 87.69 115 PRO A O 1
ATOM 917 N N . ALA A 1 116 ? 11.019 -0.258 3.058 1.00 87.31 116 ALA A N 1
ATOM 918 C CA . ALA A 1 116 ? 12.358 -0.830 3.175 1.00 87.31 116 ALA A CA 1
ATOM 919 C C . ALA A 1 116 ? 12.342 -2.363 3.086 1.00 87.31 116 ALA A C 1
ATOM 921 O O . ALA A 1 116 ? 13.330 -2.961 2.652 1.00 87.31 116 ALA A O 1
ATOM 922 N N . SER A 1 117 ? 11.227 -2.986 3.468 1.00 88.88 117 SER A N 1
ATOM 923 C CA . SER A 1 117 ? 11.079 -4.444 3.517 1.00 88.88 117 SER A CA 1
ATOM 924 C C . SER A 1 117 ? 10.406 -5.050 2.284 1.00 88.88 117 SER A C 1
ATOM 926 O O . SER A 1 117 ? 10.353 -6.274 2.166 1.00 88.88 117 SER A O 1
ATOM 928 N N . VAL A 1 118 ? 9.904 -4.226 1.361 1.00 91.56 118 VAL A N 1
ATOM 929 C CA . VAL A 1 118 ? 9.194 -4.692 0.165 1.00 91.56 118 VAL A CA 1
ATOM 930 C C . VAL A 1 118 ? 10.136 -5.177 -0.945 1.00 91.56 118 VAL A C 1
ATOM 932 O O . VAL A 1 118 ? 11.173 -4.568 -1.231 1.00 91.56 118 VAL A O 1
ATOM 935 N N . THR A 1 119 ? 9.739 -6.250 -1.632 1.00 92.69 119 THR A N 1
ATOM 936 C CA . THR A 1 119 ? 10.407 -6.758 -2.834 1.00 92.69 119 THR A CA 1
ATOM 937 C C . THR A 1 119 ? 9.698 -6.251 -4.088 1.00 92.69 119 THR A C 1
ATOM 939 O O . THR A 1 119 ? 8.551 -6.607 -4.366 1.00 92.69 119 THR A O 1
ATOM 942 N N . ILE A 1 120 ? 10.404 -5.434 -4.875 1.00 91.31 120 ILE A N 1
ATOM 943 C CA . ILE A 1 120 ? 9.898 -4.877 -6.136 1.00 91.31 120 ILE A CA 1
ATOM 944 C C . ILE A 1 120 ? 10.871 -5.114 -7.293 1.00 91.31 120 ILE A C 1
ATOM 946 O O . ILE A 1 120 ? 12.089 -5.136 -7.095 1.00 91.31 120 ILE A O 1
ATOM 950 N N . ALA A 1 121 ? 10.337 -5.241 -8.508 1.00 90.56 121 ALA A N 1
ATOM 951 C CA . ALA A 1 121 ? 11.109 -5.400 -9.741 1.00 90.56 121 ALA A CA 1
ATOM 952 C C . ALA A 1 121 ? 10.757 -4.312 -10.766 1.00 90.56 121 ALA A C 1
ATOM 954 O O . ALA A 1 121 ? 9.579 -4.044 -10.985 1.00 90.56 121 ALA A O 1
ATOM 955 N N . ASP A 1 122 ? 11.760 -3.718 -11.421 1.00 89.56 122 ASP A N 1
ATOM 956 C CA . ASP A 1 122 ? 11.554 -2.880 -12.614 1.00 89.56 122 ASP A CA 1
ATOM 957 C C . ASP A 1 122 ? 11.140 -3.779 -13.791 1.00 89.56 122 ASP A C 1
ATOM 959 O O . ASP A 1 122 ? 11.845 -4.734 -14.138 1.00 89.56 122 ASP A O 1
ATOM 963 N N . VAL A 1 123 ? 9.976 -3.496 -14.376 1.00 87.44 123 VAL A N 1
ATOM 964 C CA . VAL A 1 123 ? 9.373 -4.267 -15.473 1.00 87.44 123 VAL A CA 1
ATOM 965 C C . VAL A 1 123 ? 9.113 -3.417 -16.721 1.00 87.44 123 VAL A C 1
ATOM 967 O O . VAL A 1 123 ? 8.386 -3.856 -17.610 1.00 87.44 123 VAL A O 1
ATOM 970 N N . THR A 1 124 ? 9.724 -2.233 -16.846 1.00 84.00 124 THR A N 1
ATOM 971 C CA . THR A 1 124 ? 9.440 -1.287 -17.942 1.00 84.00 124 THR A CA 1
ATOM 972 C C . THR A 1 124 ? 9.569 -1.889 -19.338 1.00 84.00 124 THR A C 1
ATOM 974 O O . THR A 1 124 ? 8.679 -1.703 -20.160 1.00 84.00 124 THR A O 1
ATOM 977 N N . ALA A 1 125 ? 10.611 -2.678 -19.604 1.00 73.25 125 ALA A N 1
ATOM 978 C CA . ALA A 1 125 ? 10.783 -3.303 -20.919 1.00 73.25 125 ALA A CA 1
ATOM 979 C C . ALA A 1 125 ? 9.695 -4.346 -21.247 1.00 73.25 125 ALA A C 1
ATOM 981 O O . ALA A 1 125 ? 9.399 -4.574 -22.411 1.00 73.25 125 ALA A O 1
ATOM 982 N N . GLN A 1 126 ? 9.100 -4.986 -20.233 1.00 68.06 126 GLN A N 1
ATOM 983 C CA . GLN A 1 126 ? 7.996 -5.937 -20.428 1.00 68.06 126 GLN A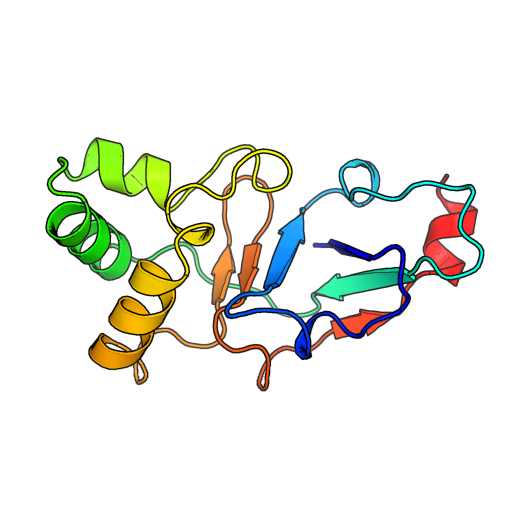 CA 1
ATOM 984 C C . GLN A 1 126 ? 6.663 -5.212 -20.636 1.00 68.06 126 GLN A C 1
ATOM 986 O O . GLN A 1 126 ? 5.762 -5.758 -21.260 1.00 68.06 126 GLN A O 1
ATOM 991 N N . TYR A 1 127 ? 6.536 -3.991 -20.114 1.00 67.44 127 TYR A N 1
ATOM 992 C CA . TYR A 1 127 ? 5.350 -3.159 -20.284 1.00 67.44 127 TYR A CA 1
ATOM 993 C C . TYR A 1 127 ? 5.207 -2.632 -21.717 1.00 67.44 127 TYR A C 1
ATOM 995 O O . TYR A 1 127 ? 4.114 -2.698 -22.268 1.00 67.44 127 TYR A O 1
ATOM 1003 N N . GLU A 1 128 ? 6.298 -2.184 -22.348 1.00 65.81 128 GLU A N 1
ATOM 1004 C CA . GLU A 1 128 ? 6.271 -1.708 -23.744 1.00 65.81 128 GLU A CA 1
ATOM 1005 C C . GLU A 1 128 ? 5.772 -2.777 -24.737 1.00 65.81 128 GLU A C 1
ATOM 1007 O O . GLU A 1 128 ? 5.271 -2.437 -25.803 1.00 65.81 128 GLU A O 1
ATOM 1012 N N . GLU A 1 129 ? 5.879 -4.068 -24.399 1.00 60.31 129 GLU A N 1
ATOM 1013 C CA . GLU A 1 129 ? 5.360 -5.174 -25.219 1.00 60.31 129 GLU A CA 1
ATOM 1014 C C . GLU A 1 129 ? 3.859 -5.457 -24.999 1.00 60.31 129 GLU A C 1
ATOM 1016 O O . GLU A 1 129 ? 3.261 -6.218 -25.764 1.00 60.31 129 GLU A O 1
ATOM 1021 N N . LEU A 1 130 ? 3.255 -4.882 -23.952 1.00 56.16 130 LEU A N 1
ATOM 1022 C CA . LEU A 1 130 ? 1.865 -5.111 -23.538 1.00 56.16 130 LEU A CA 1
ATOM 1023 C C . LEU A 1 130 ? 0.914 -3.949 -23.884 1.00 56.16 130 LEU A C 1
ATOM 1025 O O . LEU A 1 130 ? -0.300 -4.161 -23.834 1.00 56.16 130 LEU A O 1
ATOM 1029 N N . ALA A 1 131 ? 1.448 -2.768 -24.219 1.00 55.06 131 ALA A N 1
ATOM 1030 C CA . ALA A 1 131 ? 0.712 -1.555 -24.606 1.00 55.06 131 ALA A CA 1
ATOM 1031 C C . ALA A 1 131 ? 0.527 -1.435 -26.133 1.00 55.06 131 ALA A C 1
ATOM 1033 O O . ALA A 1 131 ? -0.542 -0.936 -26.559 1.00 55.06 131 ALA A O 1
#

pLDDT: mean 88.01, std 10.62, range [52.25, 98.44]